Protein AF-A0A932M0D9-F1 (afdb_monomer_lite)

Secondary structure (DSSP, 8-state):
-B-TTT--BEEEEEEEETTEEEEEEEETTT--EEEHHHHHHHH-THHHHHHHHHHHHHHHHHHHHHHT-

Radius of gyration: 15.84 Å; chains: 1; bounding box: 39×37×26 Å

Sequence (69 aa):
MKCERCLGPMVSERVLYQGRVFHMWKCLMCGDLIDWIILLNRSDPSLVEEALNEKSEEMFQEEVRSHCA

Structure (mmCIF, N/CA/C/O backbone):
data_AF-A0A932M0D9-F1
#
_entry.id   AF-A0A932M0D9-F1
#
loop_
_atom_site.group_PDB
_atom_site.id
_atom_site.type_symbol
_atom_site.label_atom_id
_atom_site.label_alt_id
_atom_site.label_comp_id
_atom_site.label_asym_id
_atom_site.label_entity_id
_atom_site.label_seq_id
_atom_site.pdbx_PDB_ins_code
_atom_site.Cartn_x
_atom_site.Cartn_y
_atom_site.Cartn_z
_atom_site.occupancy
_atom_site.B_iso_or_equiv
_atom_site.auth_seq_id
_atom_site.auth_comp_id
_atom_site.auth_asym_id
_atom_site.auth_atom_id
_atom_site.pdbx_PDB_model_num
ATOM 1 N N . MET A 1 1 ? -10.026 -0.043 -4.747 1.00 83.44 1 MET A N 1
ATOM 2 C CA . MET A 1 1 ? -9.600 0.865 -3.660 1.00 83.44 1 MET A CA 1
ATOM 3 C C . MET A 1 1 ? -10.040 2.281 -4.006 1.00 83.44 1 MET A C 1
ATOM 5 O O . MET A 1 1 ? -10.090 2.601 -5.191 1.00 83.44 1 MET A O 1
ATOM 9 N N . LYS A 1 2 ? -10.397 3.096 -3.013 1.00 93.25 2 LYS A N 1
ATOM 10 C CA . LYS A 1 2 ? -10.638 4.535 -3.186 1.00 93.25 2 LYS A CA 1
ATOM 11 C C . LYS A 1 2 ? -9.573 5.286 -2.400 1.00 93.25 2 LYS A C 1
ATOM 13 O O . LYS A 1 2 ? -9.180 4.821 -1.337 1.00 93.25 2 LYS A O 1
ATOM 18 N N . CYS A 1 3 ? -9.128 6.423 -2.916 1.00 94.56 3 CYS A N 1
ATOM 19 C CA . CYS A 1 3 ? -8.184 7.272 -2.204 1.00 94.56 3 CYS A CA 1
ATOM 20 C C . CYS A 1 3 ? -8.830 7.804 -0.920 1.00 94.56 3 CYS A C 1
ATOM 22 O O . CYS A 1 3 ? -9.887 8.424 -0.981 1.00 94.56 3 CYS A O 1
ATOM 24 N N . GLU A 1 4 ? -8.192 7.610 0.229 1.00 91.31 4 GLU A N 1
ATOM 25 C CA . GLU A 1 4 ? -8.708 8.105 1.514 1.00 91.31 4 GLU A CA 1
ATOM 26 C C . GLU A 1 4 ? -8.693 9.637 1.605 1.00 91.31 4 GLU A C 1
ATOM 28 O O . GLU A 1 4 ? -9.474 10.223 2.349 1.00 91.31 4 GLU A O 1
ATOM 33 N N . ARG A 1 5 ? -7.856 10.303 0.798 1.00 93.56 5 ARG A N 1
ATOM 34 C CA . ARG A 1 5 ? -7.748 11.765 0.771 1.00 93.56 5 ARG A CA 1
ATOM 35 C C . ARG A 1 5 ? -8.832 12.451 -0.060 1.00 93.56 5 ARG A C 1
ATOM 37 O O . ARG A 1 5 ? -9.328 13.497 0.338 1.00 93.56 5 ARG A O 1
ATOM 44 N N . CYS A 1 6 ? -9.157 11.921 -1.242 1.00 97.12 6 CYS A N 1
ATOM 45 C CA . CYS A 1 6 ? -10.065 12.590 -2.189 1.00 97.12 6 CYS A CA 1
ATOM 46 C C . CYS A 1 6 ? -11.195 11.698 -2.724 1.00 97.12 6 CYS A C 1
ATOM 48 O O . CYS A 1 6 ? -11.917 12.109 -3.628 1.00 97.12 6 CYS A O 1
ATOM 50 N N . LEU A 1 7 ? -11.311 10.459 -2.231 1.00 96.88 7 LEU A N 1
ATOM 51 C CA . LEU A 1 7 ? -12.285 9.439 -2.649 1.00 96.88 7 LEU A CA 1
ATOM 52 C C . LEU A 1 7 ? -12.220 9.038 -4.135 1.00 96.88 7 LEU A C 1
ATOM 54 O O . LEU A 1 7 ? -13.086 8.311 -4.625 1.00 96.88 7 LEU A O 1
ATOM 58 N N . GLY A 1 8 ? -11.174 9.476 -4.841 1.00 97.69 8 GLY A N 1
ATOM 59 C CA . GLY A 1 8 ? -10.943 9.195 -6.254 1.00 97.69 8 GLY A CA 1
ATOM 60 C C . GLY A 1 8 ? -10.514 7.748 -6.528 1.00 97.69 8 GLY A C 1
ATOM 61 O O . GLY A 1 8 ? -10.106 7.028 -5.606 1.00 97.69 8 GLY A O 1
ATOM 62 N N . PRO A 1 9 ? -10.589 7.308 -7.797 1.00 97.31 9 PRO A N 1
ATOM 63 C CA . PRO A 1 9 ? -10.129 5.988 -8.204 1.00 97.31 9 PRO A CA 1
ATOM 64 C C . PRO A 1 9 ? -8.611 5.854 -8.042 1.00 97.31 9 PRO A C 1
ATOM 66 O O . PRO A 1 9 ? -7.849 6.790 -8.302 1.00 97.31 9 PRO A O 1
ATOM 69 N N . MET A 1 10 ? -8.181 4.659 -7.642 1.00 97.81 10 MET A N 1
ATOM 70 C CA . MET A 1 10 ? -6.769 4.300 -7.535 1.00 97.81 10 MET A CA 1
ATOM 71 C C . MET A 1 10 ? -6.435 3.141 -8.468 1.00 97.81 10 MET A C 1
ATOM 73 O O . MET A 1 10 ? -7.235 2.215 -8.619 1.00 97.81 10 MET A O 1
ATOM 77 N N . VAL A 1 11 ? -5.240 3.179 -9.048 1.00 96.69 11 VAL A N 1
ATOM 78 C CA . VAL A 1 11 ? -4.687 2.121 -9.903 1.00 96.69 11 VAL A CA 1
ATOM 79 C C . VAL A 1 11 ? -3.551 1.412 -9.180 1.00 96.69 11 VAL A C 1
ATOM 81 O O . VAL A 1 11 ? -2.821 2.046 -8.425 1.00 96.69 11 VAL A O 1
ATOM 84 N N . SER A 1 12 ? -3.422 0.099 -9.381 1.00 95.12 12 SER A N 1
ATOM 85 C CA . SER A 1 12 ? -2.291 -0.662 -8.845 1.00 95.12 12 SER A CA 1
ATOM 86 C C . SER A 1 12 ? -1.102 -0.562 -9.796 1.00 95.12 12 SER A C 1
ATOM 88 O O . SER A 1 12 ? -1.242 -0.815 -10.992 1.00 95.12 12 SER A O 1
ATOM 90 N N . GLU A 1 13 ? 0.061 -0.217 -9.256 1.00 93.31 13 GLU A N 1
ATOM 91 C CA . GLU A 1 13 ? 1.319 -0.094 -9.982 1.00 93.31 13 GLU A CA 1
ATOM 92 C C . GLU A 1 13 ? 2.361 -1.052 -9.392 1.00 93.31 13 GLU A C 1
ATOM 94 O O . GLU A 1 13 ? 2.414 -1.274 -8.178 1.00 93.31 13 GLU A O 1
ATOM 99 N N . ARG A 1 14 ? 3.198 -1.625 -10.265 1.00 93.62 14 ARG A N 1
ATOM 100 C CA . ARG A 1 14 ? 4.434 -2.308 -9.866 1.00 93.62 14 ARG A CA 1
ATOM 101 C C . ARG A 1 14 ? 5.575 -1.315 -9.961 1.00 93.62 14 ARG A C 1
ATOM 103 O O . ARG A 1 14 ? 5.815 -0.765 -11.033 1.00 93.62 14 ARG A O 1
ATOM 110 N N . VAL A 1 15 ? 6.277 -1.121 -8.856 1.00 89.38 15 VAL A N 1
ATOM 111 C CA . VAL A 1 15 ? 7.381 -0.173 -8.753 1.00 89.38 15 VAL A CA 1
ATOM 112 C C . VAL A 1 15 ? 8.661 -0.939 -8.468 1.00 89.38 15 VAL A C 1
ATOM 114 O O . VAL A 1 15 ? 8.690 -1.835 -7.625 1.00 89.38 15 VAL A O 1
ATOM 117 N N . LEU A 1 16 ? 9.712 -0.603 -9.213 1.00 90.44 16 LEU A N 1
ATOM 118 C CA . LEU A 1 16 ? 11.060 -1.104 -8.990 1.00 90.44 16 LEU A CA 1
ATOM 119 C C . LEU A 1 16 ? 11.830 -0.053 -8.190 1.00 90.44 16 LEU A C 1
ATOM 121 O O . LEU A 1 16 ? 12.034 1.061 -8.670 1.00 90.44 16 LEU A O 1
ATOM 125 N N . TYR A 1 17 ? 12.270 -0.406 -6.988 1.00 83.38 17 TYR A N 1
ATOM 126 C CA . TYR A 1 17 ? 13.101 0.454 -6.152 1.00 83.38 17 TYR A CA 1
ATOM 127 C C . TYR A 1 17 ? 14.216 -0.368 -5.521 1.00 83.38 17 TYR A C 1
ATOM 129 O O . TYR A 1 17 ? 13.962 -1.415 -4.932 1.00 83.38 17 TYR A O 1
ATOM 137 N N . GLN A 1 18 ? 15.459 0.093 -5.679 1.00 89.19 18 GLN A N 1
ATOM 138 C CA . GLN A 1 18 ? 16.654 -0.579 -5.147 1.00 89.19 18 GLN A CA 1
ATOM 139 C C . GLN A 1 18 ? 16.725 -2.079 -5.508 1.00 89.19 18 GLN A C 1
ATOM 141 O O . GLN A 1 18 ? 17.058 -2.920 -4.680 1.00 89.19 18 GLN A O 1
ATOM 146 N N . GLY A 1 19 ? 16.361 -2.429 -6.747 1.00 87.31 19 GLY A N 1
ATOM 147 C CA . GLY A 1 19 ? 16.364 -3.819 -7.224 1.00 87.31 19 GLY A CA 1
ATOM 148 C C . GLY A 1 19 ? 15.216 -4.689 -6.698 1.00 87.31 19 GLY A C 1
ATOM 149 O O . GLY A 1 19 ? 15.118 -5.850 -7.083 1.00 87.31 19 GLY A O 1
ATOM 150 N N . ARG A 1 20 ? 14.320 -4.145 -5.868 1.00 83.19 20 ARG A N 1
ATOM 151 C CA . ARG A 1 20 ? 13.137 -4.839 -5.347 1.00 83.19 20 ARG A CA 1
ATOM 152 C C . ARG A 1 20 ? 11.882 -4.367 -6.072 1.00 83.19 20 ARG A C 1
ATOM 154 O O . ARG A 1 20 ? 11.714 -3.177 -6.337 1.00 83.19 20 ARG A O 1
ATOM 161 N N . VAL A 1 21 ? 10.994 -5.307 -6.385 1.00 86.88 21 VAL A N 1
ATOM 162 C CA . VAL A 1 21 ? 9.672 -5.017 -6.953 1.00 86.88 21 VAL A CA 1
ATOM 163 C C . VAL A 1 21 ? 8.655 -4.991 -5.823 1.00 86.88 21 VAL A C 1
ATOM 165 O O . VAL A 1 21 ? 8.582 -5.927 -5.032 1.00 86.88 21 VAL A O 1
ATOM 168 N N . PHE A 1 22 ? 7.848 -3.939 -5.762 1.00 88.06 22 PHE A N 1
ATOM 169 C CA . PHE A 1 22 ? 6.744 -3.834 -4.815 1.00 88.06 22 PHE A CA 1
ATOM 170 C C . PHE A 1 22 ? 5.495 -3.285 -5.499 1.00 88.06 22 PHE A C 1
ATOM 172 O O . PHE A 1 22 ? 5.552 -2.670 -6.566 1.00 88.06 22 PHE A O 1
ATOM 179 N N . HIS A 1 23 ? 4.349 -3.568 -4.889 1.00 89.62 23 HIS A N 1
ATOM 180 C CA . HIS A 1 23 ? 3.048 -3.116 -5.356 1.00 89.62 23 HIS A CA 1
ATOM 181 C C . HIS A 1 23 ? 2.601 -1.903 -4.542 1.00 89.62 23 HIS A C 1
ATOM 183 O O . HIS A 1 23 ? 2.664 -1.925 -3.313 1.00 89.62 23 HIS A O 1
ATOM 189 N N . MET A 1 24 ? 2.118 -0.872 -5.230 1.00 94.19 24 MET A N 1
ATOM 190 C CA . MET A 1 24 ? 1.466 0.283 -4.611 1.00 94.19 24 MET A CA 1
ATOM 191 C C . MET A 1 24 ? 0.179 0.642 -5.356 1.00 94.19 24 MET A C 1
ATOM 193 O O . MET A 1 24 ? -0.072 0.165 -6.464 1.00 94.19 24 MET A O 1
ATOM 197 N N . TRP A 1 25 ? -0.627 1.508 -4.756 1.00 95.94 25 TRP A N 1
ATOM 198 C CA . TRP A 1 25 ? -1.788 2.135 -5.363 1.00 95.94 25 TRP A CA 1
ATOM 199 C C . TRP A 1 25 ? -1.564 3.635 -5.500 1.00 95.94 25 TRP A C 1
ATOM 201 O O . TRP A 1 25 ? -1.263 4.312 -4.519 1.00 95.94 25 TRP A O 1
ATOM 211 N N . LYS A 1 26 ? -1.784 4.159 -6.707 1.00 96.19 26 LYS A N 1
ATOM 212 C CA . LYS A 1 26 ? -1.701 5.588 -7.013 1.00 96.19 26 LYS A CA 1
ATOM 213 C C . LYS A 1 26 ? -3.076 6.153 -7.327 1.00 96.19 26 LYS A C 1
ATOM 215 O O . LYS A 1 26 ? -3.809 5.612 -8.157 1.00 96.19 26 LYS A O 1
ATOM 220 N N . CYS A 1 27 ? -3.440 7.250 -6.673 1.00 97.56 27 CYS A N 1
ATOM 221 C CA . CYS A 1 27 ? -4.668 7.976 -6.974 1.00 97.56 27 CYS A CA 1
ATOM 222 C C . CYS A 1 27 ? -4.537 8.749 -8.291 1.00 97.56 27 CYS A C 1
ATOM 224 O O . CYS A 1 27 ? -3.624 9.558 -8.452 1.00 97.56 27 CYS A O 1
ATOM 226 N N . LEU A 1 28 ? -5.497 8.565 -9.201 1.00 97.19 28 LEU A N 1
ATOM 227 C CA . LEU A 1 28 ? -5.517 9.277 -10.486 1.00 97.19 28 LEU A CA 1
ATOM 228 C C . LEU A 1 28 ? -5.937 10.749 -10.364 1.00 97.19 28 LEU A C 1
ATOM 230 O O . LEU A 1 28 ? -5.727 11.517 -11.295 1.00 97.19 28 LEU A O 1
ATOM 234 N N . MET A 1 29 ? -6.529 11.142 -9.232 1.00 97.81 29 MET A N 1
ATOM 235 C CA . MET A 1 29 ? -7.054 12.498 -9.035 1.00 97.81 29 MET A CA 1
ATOM 236 C C . MET A 1 29 ? -6.081 13.413 -8.291 1.00 97.81 29 MET A C 1
ATOM 238 O O . MET A 1 29 ? -5.904 14.560 -8.682 1.00 97.81 29 MET A O 1
ATOM 242 N N . CYS A 1 30 ? -5.467 12.929 -7.207 1.00 97.38 30 CYS A N 1
ATOM 243 C CA . CYS A 1 30 ? -4.609 13.747 -6.340 1.00 97.38 30 CYS A CA 1
ATOM 244 C C . CYS A 1 30 ? -3.161 13.250 -6.242 1.00 97.38 30 CYS A C 1
ATOM 246 O O . CYS A 1 30 ? -2.354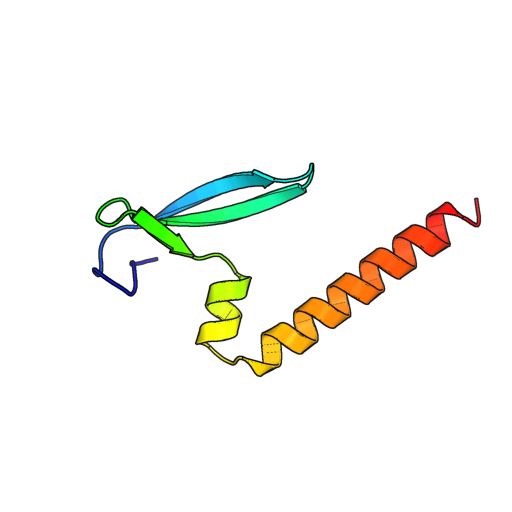 13.883 -5.568 1.00 97.38 30 CYS A O 1
ATOM 248 N N . GLY A 1 31 ? -2.832 12.123 -6.881 1.00 95.44 31 GLY A N 1
ATOM 249 C CA . GLY A 1 31 ? -1.483 11.557 -6.867 1.00 95.44 31 GLY A CA 1
ATOM 250 C C . GLY A 1 31 ? -1.072 10.883 -5.558 1.00 95.44 31 GLY A C 1
ATOM 251 O O . GLY A 1 31 ? 0.079 10.477 -5.449 1.00 95.44 31 GLY A O 1
ATOM 252 N N . ASP A 1 32 ? -1.980 10.751 -4.586 1.00 95.25 32 ASP A N 1
ATOM 253 C CA . ASP A 1 32 ? -1.700 10.072 -3.318 1.00 95.25 32 ASP A CA 1
ATOM 254 C C . ASP A 1 32 ? -1.273 8.616 -3.550 1.00 95.25 32 ASP A C 1
ATOM 256 O O . ASP A 1 32 ? -1.849 7.925 -4.402 1.00 95.25 32 ASP A O 1
ATOM 260 N N . LEU A 1 33 ? -0.262 8.176 -2.801 1.00 93.56 33 LEU A N 1
ATOM 261 C CA . LEU A 1 33 ? 0.354 6.857 -2.921 1.00 93.56 33 LEU A CA 1
ATOM 262 C C . LEU A 1 33 ? 0.105 6.066 -1.641 1.00 93.56 33 LEU A C 1
ATOM 264 O O . LEU A 1 33 ? 0.355 6.553 -0.541 1.00 93.56 33 LEU A O 1
ATOM 268 N N . ILE A 1 34 ? -0.379 4.840 -1.791 1.00 92.88 34 ILE A N 1
ATOM 269 C CA . ILE A 1 34 ? -0.635 3.925 -0.680 1.00 92.88 34 ILE A CA 1
ATOM 270 C C . ILE A 1 34 ? 0.008 2.587 -1.025 1.00 92.88 34 ILE A C 1
ATOM 272 O O . ILE A 1 34 ? -0.220 2.061 -2.109 1.00 92.88 34 ILE A O 1
ATOM 276 N N . ASP A 1 35 ? 0.785 2.017 -0.116 1.00 91.50 35 ASP A N 1
ATOM 277 C CA . ASP A 1 35 ? 1.246 0.634 -0.197 1.00 91.50 35 ASP A CA 1
ATOM 278 C C . ASP A 1 35 ? 0.681 -0.185 0.974 1.00 91.50 35 ASP A C 1
ATOM 280 O O . ASP A 1 35 ? -0.101 0.304 1.793 1.00 91.50 35 ASP A O 1
ATOM 284 N N . TRP A 1 36 ? 1.045 -1.462 1.030 1.00 85.25 36 TRP A N 1
ATOM 285 C CA 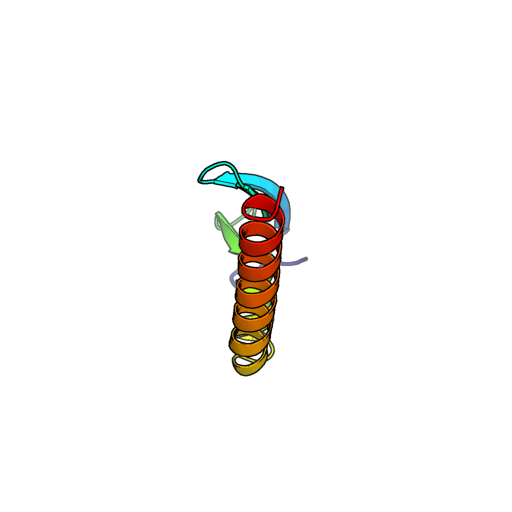. TRP A 1 36 ? 0.594 -2.368 2.081 1.00 85.25 36 TRP A CA 1
ATOM 286 C C . TRP A 1 36 ? 1.095 -1.962 3.481 1.00 85.25 36 TRP A C 1
ATOM 288 O O . TRP A 1 36 ? 0.368 -2.169 4.448 1.00 85.25 36 TRP A O 1
ATOM 298 N N . ILE A 1 37 ? 2.276 -1.338 3.597 1.00 85.69 37 ILE A N 1
ATOM 299 C CA . ILE A 1 37 ? 2.821 -0.844 4.874 1.00 85.69 37 ILE A CA 1
ATOM 300 C C . ILE A 1 37 ? 1.978 0.324 5.363 1.00 85.69 37 ILE A C 1
ATOM 302 O O . ILE A 1 37 ? 1.588 0.362 6.525 1.00 85.69 37 ILE A O 1
ATOM 306 N N . ILE A 1 38 ? 1.662 1.263 4.471 1.00 88.94 38 ILE A N 1
ATOM 307 C CA . ILE A 1 38 ? 0.811 2.412 4.776 1.00 88.94 38 ILE A CA 1
ATOM 308 C C . ILE A 1 38 ? -0.575 1.934 5.221 1.00 88.94 38 ILE A C 1
ATOM 310 O O . ILE A 1 38 ? -1.110 2.466 6.190 1.00 88.94 38 ILE A O 1
ATOM 314 N N . LEU A 1 39 ? -1.154 0.927 4.556 1.00 87.06 39 LEU A N 1
ATOM 315 C CA . LEU A 1 39 ? -2.447 0.360 4.958 1.00 87.06 39 LEU A CA 1
ATOM 316 C C . LEU A 1 39 ? -2.390 -0.285 6.340 1.00 87.06 39 LEU A C 1
ATOM 318 O O . LEU A 1 39 ? -3.247 0.018 7.165 1.00 87.06 39 LEU A O 1
ATOM 322 N N . LEU A 1 40 ? -1.381 -1.121 6.598 1.00 87.62 40 LEU A N 1
ATOM 323 C CA . LEU A 1 40 ? -1.182 -1.74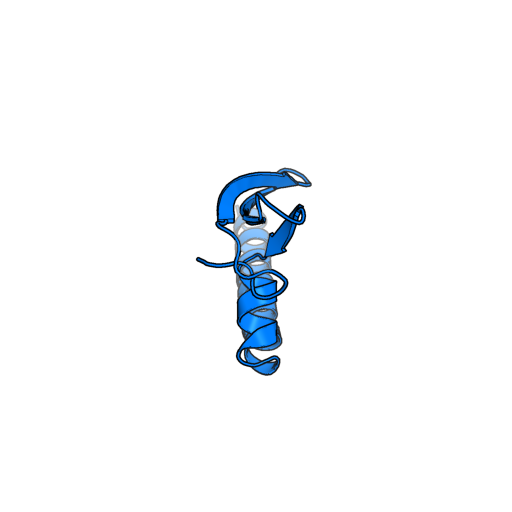1 7.910 1.00 87.62 40 LEU A CA 1
ATOM 324 C C . LEU A 1 40 ? -1.015 -0.681 8.994 1.00 87.62 40 LEU A C 1
ATOM 326 O O . LEU A 1 40 ? -1.706 -0.725 10.004 1.00 87.62 40 LEU A O 1
ATOM 330 N N . ASN A 1 41 ? -0.167 0.319 8.746 1.00 86.62 41 ASN A N 1
ATOM 331 C CA . ASN A 1 41 ? 0.069 1.412 9.681 1.00 86.62 41 ASN A CA 1
ATOM 332 C C . ASN A 1 41 ? -1.218 2.181 10.008 1.00 86.62 41 ASN A C 1
ATOM 334 O O . ASN A 1 41 ? -1.432 2.561 11.155 1.00 86.62 41 ASN A O 1
ATOM 338 N N . ARG A 1 42 ? -2.084 2.394 9.008 1.00 87.56 42 ARG A N 1
ATOM 339 C CA . ARG A 1 42 ? -3.381 3.060 9.188 1.00 87.56 42 ARG A CA 1
ATOM 340 C C . ARG A 1 42 ? -4.405 2.189 9.911 1.00 87.56 42 ARG A C 1
ATOM 342 O O . ARG A 1 42 ? -5.241 2.744 10.617 1.00 87.56 42 ARG A O 1
ATOM 349 N N . SER A 1 43 ? -4.382 0.867 9.721 1.00 86.88 43 SER A N 1
ATOM 350 C CA . SER A 1 43 ? -5.312 -0.040 10.402 1.00 86.88 43 SER A CA 1
ATOM 351 C C . SER A 1 43 ? -4.922 -0.276 11.856 1.00 86.88 43 SER A C 1
ATOM 353 O O . SER A 1 43 ? -5.763 -0.147 12.739 1.00 86.88 43 SER A O 1
ATOM 355 N N . ASP A 1 44 ? -3.656 -0.610 12.090 1.00 88.00 44 ASP A N 1
ATOM 356 C CA . ASP A 1 44 ? -3.090 -0.851 13.409 1.00 88.00 44 ASP A CA 1
ATOM 357 C C . ASP A 1 44 ? -1.559 -0.699 13.323 1.00 88.00 44 ASP A C 1
ATOM 359 O O . ASP A 1 44 ? -0.876 -1.557 12.751 1.00 88.00 44 ASP A O 1
ATOM 363 N N . PRO A 1 45 ? -0.997 0.391 13.877 1.00 80.94 45 PRO A N 1
ATOM 364 C CA . PRO A 1 45 ? 0.438 0.645 13.854 1.00 80.94 45 PRO A CA 1
ATOM 365 C C . PRO A 1 45 ? 1.295 -0.494 14.419 1.00 80.94 45 PRO A C 1
ATOM 367 O O . PRO A 1 45 ? 2.436 -0.637 13.984 1.00 80.94 45 PRO A O 1
ATOM 370 N N . SER A 1 46 ? 0.767 -1.305 15.344 1.00 79.25 46 SER A N 1
ATOM 371 C CA . SER A 1 46 ? 1.513 -2.415 15.953 1.00 79.25 46 SER A CA 1
ATOM 372 C C . SER A 1 46 ? 1.816 -3.548 14.964 1.00 79.25 46 SER A C 1
ATOM 374 O O . SER A 1 46 ? 2.876 -4.165 15.041 1.00 79.25 46 SER A O 1
ATOM 376 N N . LEU A 1 47 ? 0.967 -3.737 13.947 1.00 76.56 47 LEU A N 1
ATOM 377 C CA . LEU A 1 47 ? 1.152 -4.761 12.911 1.00 76.56 47 LEU A CA 1
ATOM 378 C C . LEU A 1 47 ? 2.338 -4.468 11.984 1.00 76.56 47 LEU A C 1
ATOM 380 O O . LEU A 1 47 ? 2.872 -5.368 11.337 1.00 76.56 47 LEU A O 1
ATOM 384 N N . VAL A 1 48 ? 2.754 -3.202 11.881 1.00 79.69 48 VAL A N 1
ATOM 385 C CA . VAL A 1 48 ? 3.932 -2.831 11.085 1.00 79.69 48 VAL A CA 1
ATOM 386 C C . VAL A 1 48 ? 5.202 -3.343 11.750 1.00 79.69 48 VAL A C 1
ATOM 388 O O . VAL A 1 48 ? 6.110 -3.792 11.058 1.00 79.69 48 VAL A O 1
ATOM 391 N N . GLU A 1 49 ? 5.265 -3.293 13.078 1.00 73.75 49 GLU A N 1
ATOM 392 C CA . GLU A 1 49 ? 6.431 -3.735 13.839 1.00 73.75 49 GLU A CA 1
ATOM 393 C C . GLU A 1 49 ? 6.616 -5.253 13.721 1.00 73.75 49 GLU A C 1
ATOM 395 O O . GLU A 1 49 ? 7.721 -5.723 13.458 1.00 73.75 49 GLU A O 1
ATOM 400 N N . GLU A 1 50 ? 5.518 -6.010 13.766 1.00 73.06 50 GLU A N 1
ATOM 401 C CA . GLU A 1 50 ? 5.501 -7.452 13.493 1.00 73.06 50 GLU A CA 1
ATOM 402 C C . GLU A 1 50 ? 5.942 -7.768 12.053 1.00 73.06 50 GLU A C 1
ATOM 404 O O . GLU A 1 50 ? 6.879 -8.538 11.850 1.00 73.06 50 GLU A O 1
ATOM 409 N N . ALA A 1 51 ? 5.360 -7.105 11.045 1.00 71.06 51 ALA A N 1
ATOM 410 C CA . ALA A 1 51 ? 5.68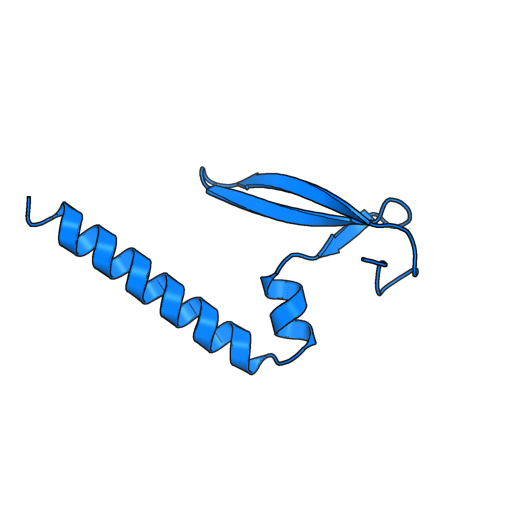8 -7.355 9.637 1.00 71.06 51 ALA A CA 1
ATOM 411 C C . ALA A 1 51 ? 7.132 -6.965 9.258 1.00 71.06 51 ALA A C 1
ATOM 413 O O . ALA A 1 51 ? 7.728 -7.544 8.342 1.00 71.06 51 ALA A O 1
ATOM 414 N N . LEU A 1 52 ? 7.702 -5.955 9.922 1.00 74.06 52 LEU A N 1
ATOM 415 C CA . LEU A 1 52 ? 9.110 -5.590 9.758 1.00 74.06 52 LEU A CA 1
ATOM 416 C C . LEU A 1 52 ? 10.032 -6.620 10.416 1.00 74.06 52 LEU A C 1
ATOM 418 O O . LEU A 1 52 ? 11.056 -6.966 9.822 1.00 74.06 52 LEU A O 1
ATOM 422 N N . ASN A 1 53 ? 9.656 -7.140 11.586 1.00 70.38 53 ASN A N 1
ATOM 423 C CA . ASN A 1 53 ? 10.416 -8.182 12.269 1.00 70.38 53 ASN A CA 1
ATOM 424 C C . ASN A 1 53 ? 10.423 -9.489 11.462 1.00 70.38 53 ASN A C 1
ATOM 426 O O . ASN A 1 53 ? 11.503 -10.011 11.194 1.00 70.38 53 ASN A O 1
ATOM 430 N N . GLU A 1 54 ? 9.277 -9.946 10.953 1.00 70.56 54 GLU A N 1
ATOM 431 C CA . GLU A 1 54 ? 9.186 -11.147 10.103 1.00 70.56 54 GLU A CA 1
ATOM 432 C C . GLU A 1 54 ? 10.082 -11.045 8.857 1.00 70.56 54 GLU A C 1
ATOM 434 O O . GLU A 1 54 ? 10.862 -11.950 8.560 1.00 70.56 54 GLU A O 1
ATOM 439 N N . LYS A 1 55 ? 10.069 -9.900 8.160 1.00 67.31 55 LYS A N 1
ATOM 440 C CA . LYS A 1 55 ? 10.949 -9.681 6.997 1.00 67.31 55 LYS A CA 1
ATOM 441 C C . LYS A 1 55 ? 12.427 -9.639 7.353 1.00 67.31 55 LYS A C 1
ATOM 443 O O . LYS A 1 55 ? 13.264 -10.022 6.535 1.00 67.31 55 LYS A O 1
ATOM 448 N N . SER A 1 56 ? 12.759 -9.123 8.534 1.00 66.94 56 SER A N 1
ATOM 449 C CA . SER A 1 56 ? 14.138 -9.092 9.015 1.00 66.94 56 SER A CA 1
ATOM 450 C C . SER A 1 56 ? 14.655 -10.508 9.292 1.00 66.94 56 SER A C 1
ATOM 452 O O . SER A 1 56 ? 15.783 -10.829 8.917 1.00 66.94 56 SER A O 1
ATOM 454 N N . GLU A 1 57 ? 13.803 -11.378 9.842 1.00 66.44 57 GLU A N 1
ATOM 455 C CA . GLU A 1 57 ? 14.116 -12.779 10.112 1.00 66.44 57 GLU A CA 1
ATOM 456 C C . GLU A 1 57 ? 14.228 -13.603 8.824 1.00 66.44 57 GLU A C 1
ATOM 458 O O . GLU A 1 57 ? 15.175 -14.376 8.684 1.00 66.44 57 GLU A O 1
ATOM 463 N N . GLU A 1 58 ? 13.326 -13.415 7.855 1.00 69.75 58 GLU A N 1
ATOM 464 C CA . GLU A 1 58 ? 13.404 -14.075 6.543 1.00 69.75 58 GLU A CA 1
ATOM 465 C C . GLU A 1 58 ? 14.696 -13.706 5.799 1.00 69.75 58 GLU A C 1
ATOM 467 O O . GLU A 1 58 ? 15.406 -14.586 5.307 1.00 69.75 58 GLU A O 1
ATOM 472 N N . MET A 1 59 ? 15.045 -12.414 5.776 1.00 67.50 59 MET A N 1
ATOM 473 C CA . MET A 1 59 ? 16.265 -11.917 5.131 1.00 67.50 59 MET A CA 1
ATOM 474 C C . MET A 1 59 ? 17.529 -12.452 5.819 1.00 67.50 59 MET A C 1
ATOM 476 O O . MET A 1 59 ? 18.475 -12.856 5.143 1.00 67.50 59 MET A O 1
ATOM 480 N N . PHE A 1 60 ? 17.529 -12.522 7.153 1.00 64.62 60 PHE A N 1
ATOM 481 C CA . PHE A 1 60 ? 18.622 -13.122 7.916 1.00 64.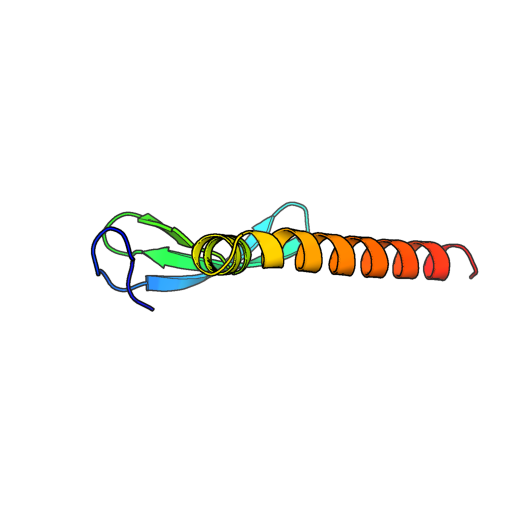62 60 PHE A CA 1
ATOM 482 C C . PHE A 1 60 ? 18.751 -14.630 7.645 1.00 64.62 60 PHE A C 1
ATOM 484 O O . PHE A 1 60 ? 19.857 -15.138 7.462 1.00 64.62 60 PHE A O 1
ATOM 491 N N . GLN A 1 61 ? 17.636 -15.363 7.562 1.00 64.44 61 GLN A N 1
ATOM 492 C CA . GLN A 1 61 ? 17.656 -16.792 7.242 1.00 64.44 61 GLN A CA 1
ATOM 493 C C . GLN A 1 61 ? 18.170 -17.073 5.825 1.00 64.44 61 GLN A C 1
ATOM 495 O O . GLN A 1 61 ? 18.900 -18.048 5.631 1.00 64.44 61 GLN A O 1
ATOM 500 N N . GLU A 1 62 ? 17.819 -16.250 4.836 1.00 69.94 62 GLU A N 1
ATOM 501 C CA . GLU A 1 62 ? 18.373 -16.358 3.480 1.00 69.94 62 GLU A CA 1
ATOM 502 C C . GLU A 1 62 ? 19.883 -16.095 3.455 1.00 69.94 62 GLU A C 1
ATOM 504 O O . GLU A 1 62 ? 20.628 -16.843 2.816 1.00 69.94 62 GLU A O 1
ATOM 509 N N . GLU A 1 63 ? 20.356 -15.089 4.192 1.00 67.00 63 GLU A N 1
ATOM 510 C CA . GLU A 1 63 ? 21.778 -14.749 4.270 1.00 67.00 63 GLU A CA 1
ATOM 511 C C . GLU A 1 63 ? 22.595 -15.882 4.914 1.00 67.00 63 GLU A C 1
ATOM 513 O O . GLU A 1 63 ? 23.599 -16.321 4.342 1.00 67.00 63 GLU A O 1
ATOM 518 N N . VAL A 1 64 ? 22.106 -16.447 6.026 1.00 70.75 64 VAL A N 1
ATOM 519 C CA . VAL A 1 64 ? 22.694 -17.631 6.679 1.00 70.75 64 VAL A CA 1
ATOM 520 C C . VAL A 1 64 ? 22.705 -18.843 5.740 1.00 70.75 64 VAL A C 1
ATOM 522 O O . VAL A 1 64 ? 23.722 -19.531 5.642 1.00 70.75 64 VAL A O 1
ATOM 525 N N . ARG A 1 65 ? 21.618 -19.098 4.995 1.00 71.50 65 ARG A N 1
ATOM 526 C CA . ARG A 1 65 ? 21.568 -20.189 4.001 1.00 71.50 65 ARG A CA 1
ATOM 527 C C . ARG A 1 65 ? 22.580 -19.997 2.870 1.00 71.50 65 ARG A C 1
ATOM 529 O O . ARG A 1 65 ? 23.120 -20.988 2.392 1.00 71.50 65 ARG A O 1
ATOM 536 N N . SER A 1 66 ? 22.853 -18.757 2.459 1.00 70.81 66 SER A N 1
ATOM 537 C CA . SER A 1 66 ? 23.836 -18.463 1.405 1.00 70.81 66 SER A CA 1
ATOM 538 C C . SER A 1 66 ? 25.291 -18.667 1.849 1.00 70.81 66 SER A C 1
ATOM 540 O O . SER A 1 66 ? 26.135 -18.999 1.024 1.00 70.81 66 SER A O 1
ATOM 542 N N . HIS A 1 67 ? 25.583 -18.491 3.144 1.00 67.69 67 HIS A N 1
ATOM 543 C CA . HIS A 1 67 ? 26.935 -18.590 3.711 1.00 67.69 67 HIS A CA 1
ATOM 544 C C . HIS A 1 67 ? 27.323 -20.001 4.176 1.00 67.69 67 HIS A C 1
ATOM 546 O O . HIS A 1 67 ? 28.491 -20.248 4.469 1.00 67.69 67 HIS A O 1
ATOM 552 N N . CYS A 1 68 ? 26.364 -20.925 4.260 1.00 59.22 68 CYS A N 1
ATOM 553 C CA . CYS A 1 68 ? 26.606 -22.331 4.597 1.00 59.22 68 CYS A CA 1
ATOM 554 C C . CYS A 1 68 ? 26.681 -23.261 3.366 1.00 59.22 68 CYS A C 1
ATOM 556 O O . CYS A 1 68 ? 26.566 -24.476 3.539 1.00 59.22 68 CYS A O 1
ATOM 558 N N . ALA A 1 69 ? 26.857 -22.717 2.155 1.00 50.94 69 ALA A N 1
ATOM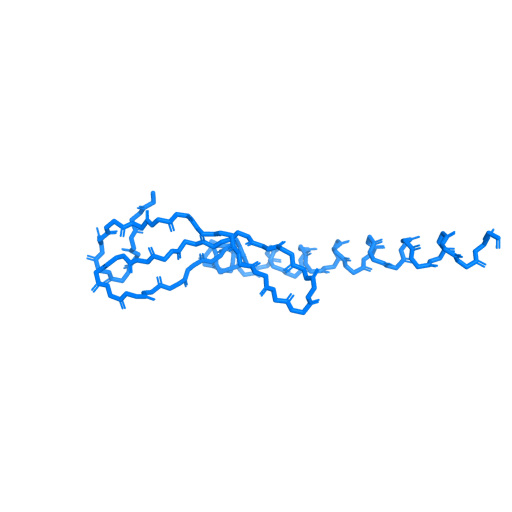 559 C CA . ALA A 1 69 ? 27.005 -23.469 0.903 1.00 50.94 69 ALA A CA 1
ATOM 560 C C . ALA A 1 69 ? 28.471 -23.625 0.469 1.00 50.94 69 ALA A C 1
ATOM 562 O O . ALA A 1 69 ? 29.240 -22.648 0.609 1.00 50.94 69 ALA A O 1
#

Organism: Tectimicrobiota bacterium (NCBI:txid2528274)

pLDDT: mean 83.79, std 11.8, range [50.94, 97.81]

Foldseek 3Di:
DADPVPRADWDWDWDQDPNDTAIWIAGPPPRDIGGPLNVCCVVPVVVNVVVVVVVVVVVVVVVVVVVVD